Protein AF-A0A7L3HSN3-F1 (afdb_monomer_lite)

Secondary structure (DSSP, 8-state):
-PPPPTTHHHHHHHHHHHHHHHHHHHHHHHHHHHHTT--TT--S---TTTHHHHHHHHHHHHHHHHHHHHHHHHHHHHHHH--

Organism: NCBI:txid245048

pLDDT: mean 95.35, std 7.36, range [45.69, 98.62]

Sequence (83 aa):
MAVLSKEYGYVMLTGAASFVLVMHLAIKVGKARKKYHVEYPTMYSTDPEHGQIFNCIQRAHQNTLEVYPAFLFFLGTGGIYHP

Radius of gyration: 17.51 Å; chains: 1; bounding box: 35×21×54 Å

InterPro domains:
  IPR001129 Membrane-associated, eicosanoid/glutathione metabolism (MAPEG) protein [PF01124] (12-81)
  IPR023352 Membrane associated eicosanoid/glutathione metabolism-like domain superfamily [G3DSA:1.20.120.550] (2-83)
  IPR023352 Membrane associated eicosanoid/glutathione metabolism-like domain superfamily [SSF161084] (2-82)
  IPR050997 Membrane-associated proteins in eicosanoid and glutathione metabolism [PTHR10250] (3-83)

Structure (mmCIF, N/CA/C/O backbone):
data_AF-A0A7L3HSN3-F1
#
_entry.id   AF-A0A7L3HSN3-F1
#
loop_
_atom_site.group_PDB
_atom_site.id
_atom_site.type_symbol
_atom_site.label_atom_id
_atom_site.label_alt_id
_atom_site.label_comp_id
_atom_site.label_asym_id
_atom_site.label_entity_id
_atom_site.label_seq_id
_atom_site.pdbx_PDB_ins_code
_atom_site.Cartn_x
_atom_site.Cartn_y
_atom_site.Cartn_z
_atom_site.occupancy
_atom_site.B_iso_or_equiv
_atom_site.auth_seq_id
_atom_site.auth_comp_id
_atom_site.auth_asym_id
_atom_site.auth_atom_id
_atom_site.pdbx_PDB_model_num
ATOM 1 N N . MET A 1 1 ? 7.019 -10.514 -30.326 1.00 45.69 1 MET A N 1
ATOM 2 C CA . MET A 1 1 ? 7.015 -10.793 -28.875 1.00 45.69 1 MET A CA 1
ATOM 3 C C . MET A 1 1 ? 8.076 -9.918 -28.243 1.00 45.69 1 MET A C 1
ATOM 5 O O . MET A 1 1 ? 9.226 -10.030 -28.645 1.00 45.69 1 MET A O 1
ATOM 9 N N . ALA A 1 2 ? 7.701 -9.009 -27.344 1.00 61.25 2 ALA A N 1
ATOM 10 C CA . ALA A 1 2 ? 8.692 -8.307 -26.537 1.00 61.25 2 ALA A CA 1
ATOM 11 C C . ALA A 1 2 ? 9.237 -9.308 -25.510 1.00 61.25 2 ALA A C 1
ATOM 13 O O . ALA A 1 2 ? 8.462 -9.895 -24.757 1.00 61.25 2 ALA A O 1
ATOM 14 N N . VAL A 1 3 ? 10.542 -9.565 -25.546 1.00 83.12 3 VAL A N 1
ATOM 15 C CA . VAL A 1 3 ? 11.215 -10.428 -24.572 1.00 83.12 3 VAL A CA 1
ATOM 16 C C . VAL A 1 3 ? 11.775 -9.514 -23.490 1.00 83.12 3 VAL A C 1
ATOM 18 O O . VAL A 1 3 ? 12.582 -8.638 -23.789 1.00 83.12 3 VAL A O 1
ATOM 21 N N . LEU A 1 4 ? 11.306 -9.680 -22.253 1.00 86.94 4 LEU A N 1
ATOM 22 C CA . LEU A 1 4 ? 11.838 -8.958 -21.097 1.00 86.94 4 LEU A CA 1
ATOM 23 C C . LEU A 1 4 ? 13.197 -9.543 -20.691 1.00 86.94 4 LEU A C 1
ATOM 25 O O . LEU A 1 4 ? 13.471 -10.723 -20.928 1.00 86.94 4 LEU A O 1
ATOM 29 N N . SER A 1 5 ? 14.039 -8.720 -20.063 1.00 89.94 5 SER A N 1
ATOM 30 C CA . SER A 1 5 ? 15.288 -9.194 -19.459 1.00 89.94 5 SER A CA 1
ATOM 31 C C . SER A 1 5 ? 15.006 -10.313 -18.451 1.00 89.94 5 SER A C 1
ATOM 33 O O . SER A 1 5 ? 13.989 -10.284 -17.757 1.00 89.94 5 SER A O 1
ATOM 35 N N . LYS A 1 6 ? 15.931 -11.272 -18.313 1.00 90.81 6 LYS A N 1
ATOM 36 C CA . LYS A 1 6 ? 15.862 -12.292 -17.250 1.00 90.81 6 LYS A CA 1
ATOM 37 C C . LYS A 1 6 ? 15.803 -11.648 -15.860 1.00 90.81 6 LYS A C 1
ATOM 39 O O . LYS A 1 6 ? 15.077 -12.126 -14.992 1.00 90.81 6 LYS A O 1
ATOM 44 N N . GLU A 1 7 ? 16.481 -10.513 -15.705 1.00 93.62 7 GLU A N 1
ATOM 45 C CA . GLU A 1 7 ? 16.540 -9.739 -14.463 1.00 93.62 7 GLU A CA 1
ATOM 46 C C . GLU A 1 7 ? 15.188 -9.104 -14.097 1.00 93.62 7 GLU A C 1
ATOM 48 O O . GLU A 1 7 ? 14.937 -8.825 -12.930 1.00 93.62 7 GLU A O 1
ATOM 53 N N . TYR A 1 8 ? 14.251 -8.967 -15.047 1.00 95.44 8 TYR A N 1
ATOM 54 C CA . TYR A 1 8 ? 12.904 -8.448 -14.771 1.00 95.44 8 TYR A CA 1
ATOM 55 C C . TYR A 1 8 ? 12.131 -9.319 -13.759 1.00 95.44 8 TYR A C 1
ATOM 57 O O . TYR A 1 8 ? 11.173 -8.869 -13.128 1.00 95.44 8 TYR A O 1
ATOM 65 N N . GLY A 1 9 ? 12.569 -10.565 -13.540 1.00 94.44 9 GLY A N 1
ATOM 66 C CA . GLY A 1 9 ? 12.099 -11.384 -12.425 1.00 94.44 9 GLY A CA 1
ATOM 67 C C . GLY A 1 9 ? 12.254 -10.692 -11.063 1.00 94.44 9 GLY A C 1
ATOM 68 O O . GLY A 1 9 ? 11.357 -10.805 -10.230 1.00 94.44 9 GLY A O 1
ATOM 69 N N . TYR A 1 10 ? 13.320 -9.914 -10.843 1.00 96.19 10 TYR A N 1
ATOM 70 C CA . TYR A 1 10 ? 13.536 -9.166 -9.598 1.00 96.19 10 TYR A CA 1
ATOM 71 C C . TYR A 1 10 ? 12.549 -8.012 -9.419 1.00 96.19 10 TYR A C 1
ATOM 73 O O . TYR A 1 10 ? 12.069 -7.782 -8.306 1.00 96.19 10 TYR A O 1
ATOM 81 N N . VAL A 1 11 ? 12.166 -7.346 -10.510 1.00 97.25 11 VAL A N 1
ATOM 82 C CA . VAL A 1 11 ? 11.106 -6.325 -10.519 1.00 97.25 11 VAL A CA 1
ATOM 83 C C . VAL A 1 11 ? 9.789 -6.942 -10.038 1.00 97.25 11 VAL A C 1
ATOM 85 O O . VAL A 1 11 ? 9.136 -6.422 -9.130 1.00 97.25 11 VAL A O 1
ATOM 88 N N . MET A 1 12 ? 9.432 -8.113 -10.575 1.00 96.31 12 MET A N 1
ATOM 89 C CA . MET A 1 12 ? 8.219 -8.837 -10.183 1.00 96.31 12 MET A CA 1
ATOM 90 C C . MET A 1 12 ? 8.276 -9.352 -8.741 1.00 96.31 12 MET A C 1
ATOM 92 O O . MET A 1 12 ? 7.286 -9.240 -8.016 1.00 96.31 12 MET A O 1
ATOM 96 N N . LEU A 1 13 ? 9.424 -9.874 -8.295 1.00 97.56 13 LEU A N 1
ATOM 97 C CA . LEU A 1 13 ? 9.621 -10.301 -6.906 1.00 97.56 13 LEU A CA 1
ATOM 98 C C . LEU A 1 13 ? 9.512 -9.125 -5.930 1.00 97.56 13 LEU A C 1
ATOM 100 O O . LEU A 1 13 ? 8.905 -9.273 -4.871 1.00 97.56 13 LEU A O 1
ATOM 104 N N . THR A 1 14 ? 10.017 -7.947 -6.300 1.00 97.94 14 THR A N 1
ATOM 105 C CA . THR A 1 14 ? 9.853 -6.710 -5.520 1.00 97.94 14 THR A CA 1
ATOM 106 C C . THR A 1 14 ? 8.378 -6.317 -5.428 1.00 97.94 14 THR A C 1
ATOM 108 O O . THR A 1 14 ? 7.881 -6.006 -4.343 1.00 97.94 14 THR A O 1
ATOM 111 N N . GLY A 1 15 ? 7.639 -6.419 -6.539 1.00 97.88 15 GLY A N 1
ATOM 112 C CA . GLY A 1 15 ? 6.188 -6.238 -6.563 1.00 97.88 15 GLY A CA 1
ATOM 113 C C . GLY A 1 15 ? 5.474 -7.203 -5.611 1.00 97.88 15 GLY A C 1
ATOM 114 O O . GLY A 1 15 ? 4.697 -6.770 -4.760 1.00 97.88 15 GLY A O 1
ATOM 115 N N . ALA A 1 16 ? 5.797 -8.496 -5.669 1.00 98.19 16 ALA A N 1
ATOM 116 C CA . ALA A 1 16 ? 5.227 -9.510 -4.782 1.00 98.19 16 ALA A CA 1
ATOM 117 C C . ALA A 1 16 ? 5.568 -9.264 -3.299 1.00 98.19 16 ALA A C 1
ATOM 119 O O . ALA A 1 16 ? 4.687 -9.331 -2.441 1.00 98.19 16 ALA A O 1
ATOM 120 N N . ALA A 1 17 ? 6.817 -8.914 -2.983 1.00 98.38 17 ALA A N 1
ATOM 121 C CA . ALA A 1 17 ? 7.238 -8.578 -1.624 1.00 98.38 17 ALA A CA 1
ATOM 122 C C . ALA A 1 17 ? 6.492 -7.346 -1.082 1.00 98.38 17 ALA A C 1
ATOM 124 O O . ALA A 1 17 ? 6.043 -7.338 0.066 1.00 98.38 17 ALA A O 1
ATOM 125 N N . SER A 1 18 ? 6.283 -6.327 -1.921 1.00 97.94 18 SER A N 1
ATOM 126 C CA . SER A 1 18 ? 5.504 -5.142 -1.547 1.00 97.94 18 SER A CA 1
ATOM 127 C C . SER A 1 18 ? 4.031 -5.471 -1.266 1.00 97.94 18 SER A C 1
ATOM 129 O O . SER A 1 18 ? 3.437 -4.906 -0.351 1.00 97.94 18 SER A O 1
ATOM 131 N N . PHE A 1 19 ? 3.446 -6.440 -1.979 1.00 97.75 19 PHE A N 1
ATOM 132 C CA . PHE A 1 19 ? 2.088 -6.910 -1.705 1.00 97.75 19 PHE A CA 1
ATOM 133 C C . PHE A 1 19 ? 1.998 -7.588 -0.332 1.00 97.75 19 PHE A C 1
ATOM 135 O O . PHE A 1 19 ? 1.071 -7.324 0.435 1.00 97.75 19 PHE A O 1
ATOM 142 N N . VAL A 1 20 ? 2.999 -8.400 0.031 1.00 98.44 20 VAL A N 1
ATOM 143 C CA . VAL A 1 20 ? 3.092 -9.007 1.370 1.00 98.44 20 VAL A CA 1
ATOM 144 C C . VAL A 1 20 ? 3.152 -7.934 2.465 1.00 98.44 20 VAL A C 1
ATOM 146 O O . VAL A 1 20 ? 2.500 -8.087 3.501 1.00 98.44 20 VAL A O 1
ATOM 149 N N . LEU A 1 21 ? 3.859 -6.820 2.237 1.00 98.00 21 LEU A N 1
ATOM 150 C CA . LEU A 1 21 ? 3.876 -5.675 3.156 1.00 98.00 21 LEU A CA 1
ATOM 151 C C . LEU A 1 21 ? 2.479 -5.052 3.326 1.00 98.00 21 LEU A C 1
ATOM 153 O O . LEU A 1 21 ? 2.041 -4.842 4.458 1.00 98.00 21 LEU A O 1
ATOM 157 N N . VAL A 1 22 ? 1.755 -4.790 2.234 1.00 98.38 22 VAL A N 1
ATOM 158 C CA . VAL A 1 22 ? 0.385 -4.246 2.305 1.00 98.38 22 VAL A CA 1
ATOM 159 C C . VAL A 1 22 ? -0.537 -5.204 3.068 1.00 98.38 22 VAL A C 1
ATOM 161 O O . VAL A 1 22 ? -1.263 -4.781 3.968 1.00 98.38 22 VAL A O 1
ATOM 164 N N . MET A 1 23 ? -0.446 -6.511 2.804 1.00 98.50 23 MET A N 1
ATOM 165 C CA . MET A 1 23 ? -1.207 -7.531 3.534 1.00 98.50 23 MET A CA 1
ATOM 166 C C . MET A 1 23 ? -0.859 -7.571 5.027 1.00 98.50 23 MET A C 1
ATOM 168 O O . MET A 1 23 ? -1.749 -7.718 5.867 1.00 98.50 23 MET A O 1
ATOM 172 N N . HIS A 1 24 ? 0.413 -7.395 5.388 1.00 98.50 24 HIS A N 1
ATOM 173 C CA . HIS A 1 24 ? 0.828 -7.283 6.786 1.00 98.50 24 HIS A CA 1
ATOM 174 C C . HIS A 1 24 ? 0.136 -6.105 7.489 1.00 98.50 24 HIS A C 1
ATOM 176 O O . HIS A 1 24 ? -0.391 -6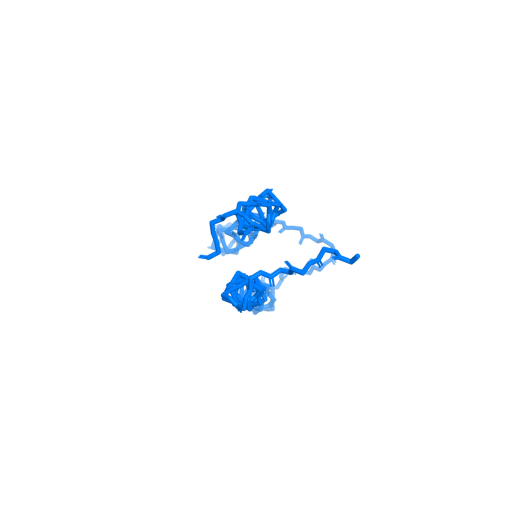.264 8.595 1.00 98.50 24 HIS A O 1
ATOM 182 N N . LEU A 1 25 ? 0.094 -4.938 6.842 1.00 98.50 25 LEU A N 1
ATOM 183 C CA . LEU A 1 25 ? -0.586 -3.751 7.359 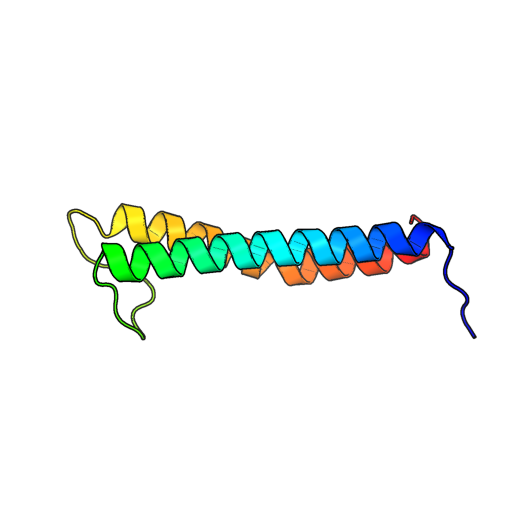1.00 98.50 25 LEU A CA 1
ATOM 184 C C . LEU A 1 25 ? -2.104 -3.971 7.477 1.00 98.50 25 LEU A C 1
ATOM 186 O O . LEU A 1 25 ? -2.691 -3.632 8.506 1.00 98.50 25 LEU A O 1
ATOM 190 N N . ALA A 1 26 ? -2.730 -4.629 6.498 1.00 98.44 26 ALA A N 1
ATOM 191 C CA . ALA A 1 26 ? -4.142 -5.007 6.561 1.00 98.44 26 ALA A CA 1
ATOM 192 C C . ALA A 1 26 ? -4.442 -5.933 7.757 1.00 98.44 26 ALA A C 1
ATOM 194 O O . ALA A 1 26 ? -5.414 -5.723 8.486 1.00 98.44 26 ALA A O 1
ATOM 195 N N . ILE A 1 27 ? -3.579 -6.920 8.029 1.00 98.62 27 ILE A N 1
ATOM 196 C CA . ILE A 1 27 ? -3.706 -7.806 9.199 1.00 98.62 27 ILE A CA 1
ATOM 197 C C . ILE A 1 27 ? -3.569 -7.010 10.504 1.00 98.62 27 ILE A C 1
ATOM 199 O O . ILE A 1 27 ? -4.312 -7.266 11.454 1.00 98.62 27 ILE A O 1
ATOM 203 N N . LYS A 1 28 ? -2.646 -6.042 10.577 1.00 98.50 28 LYS A N 1
ATOM 204 C CA . LYS A 1 28 ? -2.496 -5.159 11.749 1.00 98.50 28 LYS A CA 1
ATOM 205 C C . LYS A 1 28 ? -3.765 -4.345 11.996 1.00 98.50 28 LYS A 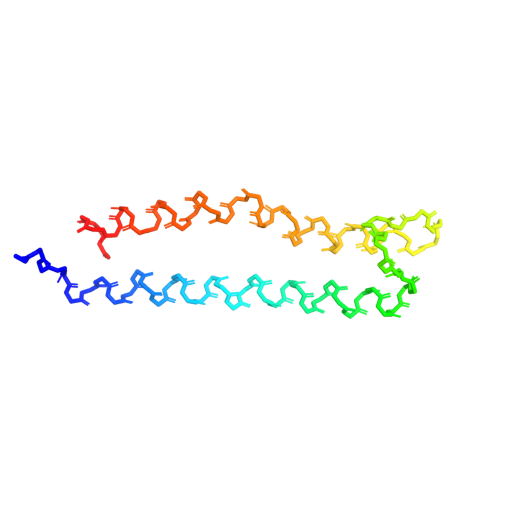C 1
ATOM 207 O O . LYS A 1 28 ? -4.234 -4.321 13.133 1.00 98.50 28 LYS A O 1
ATOM 212 N N . VAL A 1 29 ? -4.356 -3.771 10.947 1.00 98.50 29 VAL A N 1
ATOM 213 C CA . VAL A 1 29 ? -5.661 -3.096 11.017 1.00 98.50 29 VAL A CA 1
ATOM 214 C C . VAL A 1 29 ? -6.745 -4.053 11.508 1.00 98.50 29 VAL A C 1
ATOM 216 O O . VAL A 1 29 ? -7.457 -3.726 12.451 1.00 98.50 29 VAL A O 1
ATOM 219 N N . GLY A 1 30 ? -6.849 -5.258 10.941 1.00 98.19 30 GLY A N 1
ATOM 220 C CA . GLY A 1 30 ? -7.854 -6.246 11.347 1.00 98.19 30 GLY A CA 1
ATOM 221 C C . GLY A 1 30 ? -7.725 -6.673 12.814 1.00 98.19 30 GLY A C 1
ATOM 222 O O . GLY A 1 30 ? -8.725 -6.777 13.525 1.00 98.19 30 GLY A O 1
ATOM 223 N N . LYS A 1 31 ? -6.494 -6.865 13.304 1.00 98.38 31 LYS A N 1
ATOM 224 C CA . LYS A 1 31 ? -6.226 -7.131 14.727 1.00 98.38 31 LYS A CA 1
ATOM 225 C C . LYS A 1 31 ? -6.604 -5.937 15.607 1.00 98.38 31 LYS A C 1
ATOM 227 O O . LYS A 1 31 ? -7.206 -6.136 16.657 1.00 98.38 31 LYS A O 1
ATOM 232 N N . ALA A 1 32 ? -6.287 -4.715 15.177 1.00 97.88 32 ALA A N 1
ATOM 233 C CA . ALA A 1 32 ? -6.629 -3.497 15.905 1.00 97.88 32 ALA A CA 1
ATOM 234 C C . ALA A 1 32 ? -8.148 -3.273 15.968 1.00 97.88 32 ALA A C 1
ATOM 236 O O . ALA A 1 32 ? -8.660 -2.964 17.038 1.00 97.88 32 ALA A O 1
ATOM 237 N N . ARG A 1 33 ? -8.883 -3.525 14.875 1.00 98.06 33 ARG A N 1
ATOM 238 C CA . ARG A 1 33 ? -10.356 -3.468 14.851 1.00 98.06 33 ARG A CA 1
ATOM 239 C C . ARG A 1 33 ? -10.972 -4.359 15.920 1.00 98.06 33 ARG A C 1
ATOM 241 O O . ARG A 1 33 ? -11.802 -3.893 16.688 1.00 98.06 33 ARG A O 1
ATOM 248 N N . LYS A 1 34 ? -10.515 -5.613 16.010 1.00 97.50 34 LYS A N 1
ATOM 249 C CA . LYS A 1 34 ? -10.978 -6.559 17.037 1.00 97.50 34 LYS A CA 1
ATOM 250 C C . LYS A 1 34 ? -10.605 -6.110 18.451 1.00 97.50 34 LYS A C 1
ATOM 252 O O . LYS A 1 34 ? -11.419 -6.243 19.352 1.00 97.50 34 LYS A O 1
ATOM 257 N N . LYS A 1 35 ? -9.390 -5.586 18.641 1.00 97.25 35 LYS A N 1
ATOM 258 C CA . LYS A 1 35 ? -8.883 -5.147 19.950 1.00 97.25 35 LYS A CA 1
ATOM 259 C C . LYS A 1 35 ? -9.622 -3.922 20.498 1.00 97.25 35 LYS A C 1
ATOM 261 O O . LYS A 1 35 ? -9.819 -3.835 21.700 1.00 97.25 35 LYS A O 1
ATOM 266 N N . TYR A 1 36 ? -9.979 -2.983 19.626 1.00 96.50 36 TYR A N 1
ATOM 267 C CA . TYR A 1 36 ? -10.590 -1.702 19.992 1.00 96.50 36 TYR A CA 1
ATOM 268 C C . TYR A 1 36 ? -12.081 -1.630 19.640 1.00 96.50 36 TYR A C 1
ATOM 270 O O . TYR A 1 36 ? -12.637 -0.541 19.580 1.00 96.50 36 TYR A O 1
ATOM 278 N N . HIS A 1 37 ? -12.711 -2.778 19.365 1.00 96.06 37 HIS A N 1
ATOM 279 C CA . HIS A 1 37 ? -14.141 -2.898 19.063 1.00 96.06 37 HIS A CA 1
ATOM 280 C C . HIS A 1 37 ? -14.642 -1.945 17.959 1.00 96.06 37 HIS A C 1
ATOM 282 O O . HIS A 1 37 ? -15.752 -1.424 18.017 1.00 96.06 37 HIS A O 1
ATOM 288 N N . VAL A 1 38 ? -13.826 -1.726 16.920 1.00 97.00 38 VAL A N 1
ATOM 289 C CA . VAL A 1 38 ? -14.196 -0.870 15.782 1.00 97.00 38 VAL A 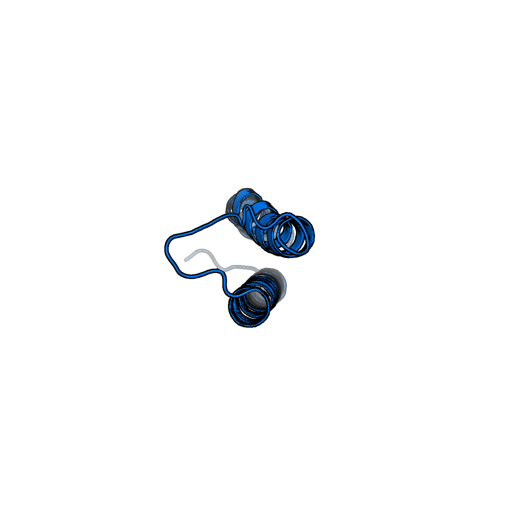CA 1
ATOM 290 C C . VAL A 1 38 ? -14.867 -1.709 14.701 1.00 97.00 38 VAL A C 1
ATOM 292 O O . VAL A 1 38 ? -14.204 -2.311 13.846 1.00 97.00 38 VAL A O 1
ATOM 295 N N . GLU A 1 39 ? -16.195 -1.742 14.746 1.00 96.38 39 GLU A N 1
ATOM 296 C CA . GLU A 1 39 ? -17.019 -2.478 13.789 1.00 96.38 39 GLU A CA 1
ATOM 297 C C . GLU A 1 39 ? -17.007 -1.845 12.392 1.00 96.38 39 GLU A C 1
ATOM 299 O O . GLU A 1 39 ? -16.776 -0.649 12.211 1.00 96.38 39 GLU A O 1
ATOM 304 N N . TYR A 1 40 ? -17.244 -2.662 11.369 1.00 95.50 40 TYR A N 1
ATOM 305 C CA . TYR A 1 40 ? -17.521 -2.146 10.031 1.00 95.50 40 TYR A CA 1
ATOM 306 C C . TYR A 1 40 ? -18.941 -1.555 9.990 1.00 95.50 40 TYR A C 1
ATOM 308 O O . TYR A 1 40 ? -19.827 -2.107 10.637 1.00 95.50 40 TYR A O 1
ATOM 316 N N . PRO A 1 41 ? -19.191 -0.470 9.230 1.00 96.62 41 PRO A N 1
ATOM 317 C CA . PRO A 1 41 ? -18.309 0.172 8.247 1.00 96.62 41 PRO A CA 1
ATOM 318 C C . PRO A 1 41 ? -17.405 1.283 8.814 1.00 96.62 41 PRO A C 1
ATOM 320 O O . PRO A 1 41 ? -16.747 1.980 8.042 1.00 96.62 41 PRO A O 1
ATOM 323 N N . THR A 1 42 ? -17.342 1.464 10.136 1.00 97.00 42 THR A N 1
ATOM 324 C CA . THR A 1 42 ? -16.604 2.566 10.768 1.00 97.00 42 THR A CA 1
ATOM 325 C C . THR A 1 42 ? -15.124 2.541 10.382 1.00 97.00 42 THR A C 1
ATOM 327 O O . THR A 1 42 ? -14.399 1.566 10.607 1.00 97.00 42 THR A O 1
ATOM 330 N N . MET A 1 43 ? -14.658 3.622 9.755 1.00 95.56 43 MET A N 1
ATOM 331 C CA . MET A 1 43 ? -13.280 3.728 9.271 1.00 95.56 43 MET A CA 1
ATOM 332 C C . MET A 1 43 ? -12.325 4.215 10.357 1.00 95.56 43 MET A C 1
ATOM 334 O O . MET A 1 43 ? -11.251 3.640 10.504 1.00 95.56 43 MET A O 1
ATOM 338 N N . TYR A 1 44 ? -12.741 5.231 11.112 1.00 96.81 44 TYR A N 1
ATOM 339 C CA . TYR A 1 44 ? -11.980 5.855 12.188 1.00 96.81 44 TYR A CA 1
ATOM 340 C C . TYR A 1 44 ? -12.783 5.794 13.483 1.00 96.81 44 TYR A C 1
ATOM 342 O O . TYR A 1 44 ? -13.994 6.000 13.473 1.00 96.81 44 TYR A O 1
ATOM 350 N N . SER A 1 45 ? -12.105 5.496 14.585 1.00 96.31 45 SER A N 1
ATOM 351 C CA . SER A 1 45 ? -12.707 5.458 15.911 1.00 96.31 45 SER A CA 1
ATOM 352 C C . SER A 1 45 ? -12.738 6.856 16.526 1.00 96.31 45 SER A C 1
ATOM 354 O O . SER A 1 45 ? -11.768 7.611 16.419 1.00 96.31 45 SER A O 1
ATOM 356 N N . THR A 1 46 ? -13.848 7.181 17.185 1.00 96.19 46 THR A N 1
ATOM 357 C CA . THR A 1 46 ? -14.039 8.397 17.991 1.00 96.19 46 THR A CA 1
ATOM 358 C C . THR A 1 46 ? -13.865 8.131 19.488 1.00 96.19 46 THR A C 1
ATOM 360 O O . THR A 1 46 ? -14.179 8.995 20.301 1.00 96.19 46 THR A O 1
ATOM 363 N N . ASP A 1 47 ? -13.409 6.932 19.858 1.00 95.12 47 ASP A N 1
ATOM 364 C CA . ASP A 1 47 ? -13.130 6.566 21.244 1.00 95.12 47 ASP A CA 1
ATOM 365 C C . ASP A 1 4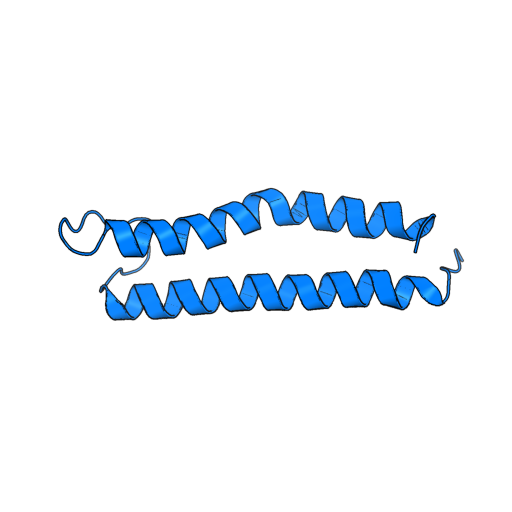7 ? -12.027 7.482 21.823 1.00 95.12 47 ASP A C 1
ATOM 367 O O . ASP A 1 47 ? -10.955 7.599 21.213 1.00 95.12 47 ASP A O 1
ATOM 371 N N . PRO A 1 48 ? -12.268 8.145 22.969 1.00 94.12 48 PRO A N 1
ATOM 372 C CA . PRO A 1 48 ? -11.333 9.113 23.536 1.00 94.12 48 PRO A CA 1
ATOM 373 C C . PRO A 1 48 ? -10.073 8.479 24.143 1.00 94.12 48 PRO A C 1
ATOM 375 O O . PRO A 1 48 ? -9.055 9.157 24.248 1.00 94.12 48 PRO A O 1
ATOM 378 N N . GLU A 1 49 ? -10.108 7.203 24.530 1.00 93.50 49 GLU A N 1
ATOM 379 C CA . GLU A 1 49 ? -8.977 6.515 25.160 1.00 93.50 49 GLU A CA 1
ATOM 380 C C . GLU A 1 49 ? -8.112 5.782 24.129 1.00 93.50 49 GLU A C 1
ATOM 382 O O . GLU A 1 49 ? -6.884 5.874 24.139 1.00 93.50 49 GLU A O 1
ATOM 387 N N . HIS A 1 50 ? -8.747 5.054 23.210 1.00 92.69 50 HIS A N 1
ATOM 388 C CA . HIS A 1 50 ? -8.066 4.123 22.309 1.00 92.69 50 HIS A CA 1
ATOM 389 C C . HIS A 1 50 ? -8.217 4.475 20.826 1.00 92.69 50 HIS A C 1
ATOM 391 O O . HIS A 1 50 ? -7.518 3.904 19.977 1.00 92.69 50 HIS A O 1
ATOM 397 N N . GLY A 1 51 ? -9.098 5.422 20.493 1.00 94.69 51 GLY A N 1
ATOM 398 C CA . GLY A 1 51 ? -9.414 5.768 19.111 1.00 94.69 51 GLY A CA 1
ATOM 399 C C . GLY A 1 51 ? -8.212 6.317 18.353 1.00 94.69 51 GLY A C 1
ATOM 400 O O . GLY A 1 51 ? -7.979 5.921 17.212 1.00 94.69 51 GLY A O 1
ATOM 401 N N . GLN A 1 52 ? -7.374 7.134 19.001 1.00 97.62 52 GLN A N 1
ATOM 402 C CA . GLN A 1 52 ? -6.162 7.676 18.380 1.00 97.62 52 GLN A CA 1
ATOM 403 C C . GLN A 1 52 ? -5.193 6.569 17.935 1.00 97.62 52 GLN A C 1
ATOM 405 O O . GLN A 1 52 ? -4.701 6.606 16.808 1.00 97.62 52 GLN A O 1
ATOM 410 N N . ILE A 1 53 ? -4.958 5.553 18.774 1.00 97.56 53 ILE A N 1
ATOM 411 C CA . ILE A 1 53 ? -4.046 4.443 18.448 1.00 97.56 53 ILE A CA 1
ATOM 412 C C . ILE A 1 53 ? -4.587 3.639 17.263 1.00 97.56 53 ILE A C 1
ATOM 414 O O . ILE A 1 53 ? -3.843 3.337 16.325 1.00 97.56 53 ILE A O 1
ATOM 418 N N . PHE A 1 54 ? -5.883 3.317 17.275 1.00 98.12 54 PHE A N 1
ATOM 419 C CA . PHE A 1 54 ? -6.526 2.649 16.148 1.00 98.12 54 PHE A CA 1
ATOM 420 C C . PHE A 1 54 ? -6.406 3.478 14.858 1.00 98.12 54 PHE A C 1
ATOM 422 O O . PHE A 1 54 ? -5.993 2.949 13.824 1.00 98.12 54 PHE A O 1
ATOM 429 N N . ASN A 1 55 ? -6.698 4.779 14.930 1.00 98.31 55 ASN A N 1
ATOM 430 C CA . ASN A 1 55 ? -6.656 5.691 13.790 1.00 98.31 55 ASN A CA 1
ATOM 431 C C . ASN A 1 55 ? -5.245 5.807 13.203 1.00 98.31 55 ASN A C 1
ATOM 433 O O . ASN A 1 55 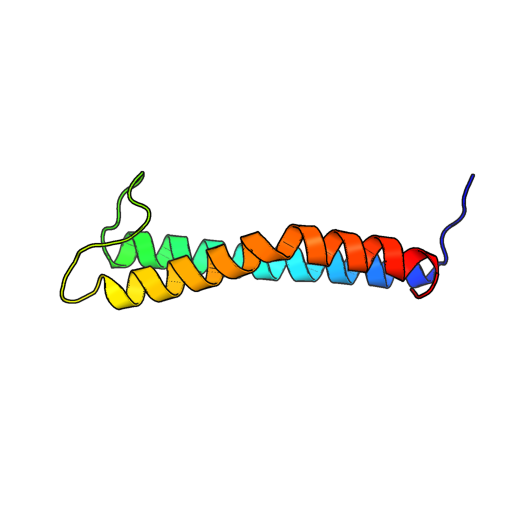? -5.103 5.804 11.983 1.00 98.31 55 ASN A O 1
ATOM 437 N N . CYS A 1 56 ? -4.197 5.825 14.033 1.00 98.19 56 CYS A N 1
ATOM 438 C CA . CYS A 1 56 ? -2.807 5.783 13.571 1.00 98.19 56 CYS A CA 1
ATOM 439 C C . CYS A 1 56 ? -2.500 4.501 12.777 1.00 98.19 56 CYS A C 1
ATOM 441 O O . CYS A 1 56 ? -1.915 4.573 11.696 1.00 98.19 56 CYS A O 1
ATOM 443 N N . ILE A 1 57 ? -2.928 3.331 13.270 1.00 98.31 57 ILE A N 1
ATOM 444 C CA . ILE A 1 57 ? -2.729 2.041 12.583 1.00 98.31 57 ILE A CA 1
ATOM 445 C C . ILE A 1 57 ? -3.498 2.009 11.254 1.00 98.31 57 ILE A C 1
ATOM 447 O O . ILE A 1 57 ? -2.944 1.623 10.223 1.00 98.31 57 ILE A O 1
ATOM 451 N N . GLN A 1 58 ? -4.761 2.444 11.265 1.00 98.31 58 GLN A N 1
ATOM 452 C CA . GLN A 1 58 ? -5.607 2.547 10.075 1.00 98.31 58 GLN A CA 1
ATOM 453 C C . GLN A 1 58 ? -4.995 3.495 9.037 1.00 98.31 58 GLN A C 1
ATOM 455 O O . GLN A 1 58 ? -4.931 3.158 7.851 1.00 98.31 58 GLN A O 1
ATOM 460 N N . ARG A 1 59 ? -4.512 4.662 9.477 1.00 98.31 59 ARG A N 1
ATOM 461 C CA . ARG A 1 59 ? -3.952 5.686 8.596 1.00 98.31 59 ARG A CA 1
ATOM 462 C C . ARG A 1 59 ? -2.638 5.245 7.965 1.00 98.31 59 ARG A C 1
ATOM 464 O O . ARG A 1 59 ? -2.444 5.518 6.787 1.00 98.31 59 ARG A O 1
ATOM 471 N N . ALA A 1 60 ? -1.785 4.525 8.694 1.00 98.38 60 ALA A N 1
ATOM 472 C CA . ALA A 1 60 ? -0.561 3.958 8.131 1.00 98.38 60 ALA A CA 1
ATOM 473 C C . ALA A 1 60 ? -0.866 3.034 6.939 1.00 98.38 60 ALA A C 1
ATOM 475 O O . ALA A 1 60 ? -0.314 3.219 5.859 1.00 98.38 60 ALA A O 1
ATOM 476 N N . HIS A 1 61 ? -1.811 2.101 7.098 1.00 98.50 61 HIS A N 1
ATOM 477 C CA . HIS A 1 61 ? -2.226 1.209 6.011 1.00 98.50 61 HIS A CA 1
ATOM 478 C C . HIS A 1 61 ? -2.845 1.967 4.827 1.00 98.50 61 HIS A C 1
ATOM 480 O O . HIS A 1 61 ? -2.485 1.713 3.679 1.00 98.50 61 HIS A O 1
ATOM 486 N N . GLN A 1 62 ? -3.747 2.920 5.086 1.00 98.25 62 GLN A N 1
ATOM 487 C CA . GLN A 1 62 ? -4.371 3.702 4.016 1.00 98.25 62 GLN A CA 1
ATOM 488 C C . GLN A 1 62 ? -3.372 4.590 3.269 1.00 98.25 62 GLN A C 1
ATOM 490 O O . GLN A 1 62 ? -3.453 4.682 2.051 1.00 98.25 62 GLN A O 1
ATOM 495 N N . ASN A 1 63 ? -2.404 5.195 3.962 1.00 98.19 63 ASN A N 1
ATOM 496 C CA . ASN A 1 63 ? -1.392 6.022 3.314 1.00 98.19 63 ASN A CA 1
ATOM 497 C C . ASN A 1 63 ? -0.527 5.184 2.374 1.00 98.19 63 ASN A C 1
ATOM 499 O O . ASN A 1 63 ? -0.240 5.609 1.258 1.00 98.19 63 ASN A O 1
ATOM 503 N N . THR A 1 64 ? -0.172 3.964 2.792 1.00 98.19 64 THR A N 1
ATOM 504 C CA . THR A 1 64 ? 0.493 3.009 1.906 1.00 98.19 64 THR A CA 1
ATOM 505 C C . THR A 1 64 ? -0.371 2.709 0.682 1.00 98.19 64 THR A C 1
ATOM 507 O O . THR A 1 64 ? 0.135 2.800 -0.430 1.00 98.19 64 THR A O 1
ATOM 510 N N . LEU A 1 65 ? -1.668 2.422 0.854 1.00 98.38 65 LEU A N 1
ATOM 511 C CA . LEU A 1 65 ? -2.583 2.131 -0.259 1.00 98.38 65 LEU A CA 1
ATOM 512 C C . LEU A 1 65 ? -2.764 3.298 -1.238 1.00 98.38 65 LEU A C 1
ATOM 514 O O . LEU A 1 65 ? -2.922 3.054 -2.428 1.00 98.38 65 LEU A O 1
ATOM 518 N N . GLU A 1 66 ? -2.732 4.544 -0.768 1.00 98.56 66 GLU A N 1
ATOM 519 C CA . GLU A 1 66 ? -2.840 5.732 -1.627 1.00 98.56 66 GLU A CA 1
ATOM 520 C C . GLU A 1 66 ? -1.648 5.867 -2.584 1.00 98.56 66 GLU A C 1
ATOM 522 O O . GLU A 1 66 ? -1.816 6.277 -3.730 1.00 98.56 66 GLU A O 1
ATOM 527 N N . VAL A 1 67 ? -0.446 5.490 -2.134 1.00 98.12 67 VAL A N 1
ATOM 528 C CA . VAL A 1 67 ? 0.792 5.591 -2.929 1.00 98.12 67 VAL A CA 1
ATOM 529 C C . VAL A 1 67 ? 1.094 4.293 -3.690 1.00 98.12 67 VAL A C 1
ATOM 531 O O . VAL A 1 67 ? 1.810 4.306 -4.693 1.00 98.12 67 VAL A O 1
ATOM 534 N N . TYR A 1 68 ? 0.524 3.167 -3.257 1.00 98.38 68 TYR A N 1
ATOM 535 C CA . TYR A 1 68 ? 0.824 1.841 -3.794 1.00 98.38 68 TYR A CA 1
ATOM 536 C C . TYR A 1 68 ? 0.632 1.706 -5.319 1.00 98.38 68 TYR A C 1
ATOM 538 O O . TYR A 1 68 ? 1.523 1.152 -5.966 1.00 98.38 68 TYR A O 1
ATOM 546 N N . PRO A 1 69 ? -0.436 2.249 -5.945 1.00 98.25 69 PRO A N 1
ATOM 547 C CA . PRO A 1 69 ? -0.600 2.178 -7.397 1.00 98.25 69 PRO A CA 1
ATOM 548 C C . PRO A 1 69 ? 0.515 2.898 -8.160 1.00 98.25 69 PRO A C 1
ATOM 550 O O . PRO A 1 69 ? 1.043 2.361 -9.132 1.00 98.25 69 PRO A O 1
ATOM 553 N N . ALA A 1 70 ? 0.907 4.089 -7.699 1.00 98.25 70 ALA A N 1
ATOM 554 C CA . ALA A 1 70 ? 1.991 4.847 -8.314 1.00 98.25 70 ALA A CA 1
ATOM 555 C C . ALA A 1 70 ? 3.327 4.109 -8.160 1.00 98.25 70 ALA A C 1
ATOM 557 O O . ALA A 1 70 ? 4.077 3.983 -9.126 1.00 98.25 70 ALA A O 1
ATOM 558 N N . PHE A 1 71 ? 3.590 3.549 -6.976 1.00 98.25 71 PHE A N 1
ATOM 559 C CA . PHE A 1 71 ? 4.768 2.718 -6.732 1.00 98.25 71 PHE A CA 1
ATOM 560 C C . PHE A 1 71 ? 4.848 1.531 -7.705 1.00 98.25 71 PHE A C 1
ATOM 562 O O . PHE A 1 71 ? 5.879 1.346 -8.348 1.00 98.25 71 PHE A O 1
ATOM 569 N N . LEU A 1 72 ? 3.767 0.758 -7.864 1.00 98.19 72 LEU A N 1
ATOM 570 C CA . LEU A 1 72 ? 3.740 -0.385 -8.784 1.00 98.19 72 LEU A CA 1
ATOM 571 C C . LEU A 1 72 ? 3.907 0.037 -10.247 1.00 98.19 72 LEU A C 1
ATOM 573 O O . LEU A 1 72 ? 4.597 -0.647 -11.003 1.00 98.19 72 LEU A O 1
ATOM 577 N N . PHE A 1 73 ? 3.309 1.165 -10.642 1.00 98.06 73 PHE A N 1
ATOM 578 C CA . PHE A 1 73 ? 3.469 1.714 -11.985 1.00 98.06 73 PHE A CA 1
ATOM 579 C C . PHE A 1 73 ? 4.933 2.055 -12.278 1.00 98.06 73 PHE A C 1
ATOM 581 O O . PHE A 1 73 ? 5.470 1.619 -13.297 1.00 98.06 73 PHE A O 1
ATOM 588 N N . PHE A 1 74 ? 5.601 2.786 -11.381 1.00 97.88 74 PHE A N 1
ATOM 589 C CA . PHE A 1 74 ? 7.004 3.159 -11.566 1.00 97.88 74 PHE A CA 1
ATOM 590 C C . PHE A 1 74 ? 7.950 1.961 -11.470 1.00 97.88 74 PHE A C 1
ATOM 592 O O . PHE A 1 74 ? 8.875 1.869 -12.272 1.00 97.88 74 PHE A O 1
ATOM 599 N N . LEU A 1 75 ? 7.696 1.016 -10.560 1.00 97.69 75 LEU A N 1
ATOM 600 C CA . LEU A 1 75 ? 8.461 -0.226 -10.454 1.00 97.69 75 LEU A CA 1
ATOM 601 C C . LEU A 1 75 ? 8.395 -1.027 -11.762 1.00 97.69 75 LEU A C 1
ATOM 603 O O . LEU A 1 75 ? 9.428 -1.393 -12.315 1.00 97.69 75 LEU A O 1
ATOM 607 N N . GLY A 1 76 ? 7.185 -1.264 -12.275 1.00 96.06 76 GLY A N 1
ATOM 608 C CA . GLY A 1 76 ? 6.984 -2.039 -13.497 1.00 96.06 76 GLY A CA 1
ATOM 609 C C . GLY A 1 76 ? 7.554 -1.343 -14.731 1.00 96.06 76 GLY A C 1
ATOM 610 O O . GLY A 1 76 ? 8.322 -1.940 -15.475 1.00 96.06 76 GLY A O 1
ATOM 611 N N . THR A 1 77 ? 7.211 -0.070 -14.946 1.00 95.81 77 THR A N 1
ATOM 612 C CA . THR A 1 77 ? 7.648 0.665 -16.147 1.00 95.81 77 THR A CA 1
ATOM 613 C C . THR A 1 77 ? 9.138 0.993 -16.132 1.00 95.81 77 THR A C 1
ATOM 615 O O . THR A 1 77 ? 9.800 0.827 -17.156 1.00 95.81 77 THR A O 1
ATOM 618 N N . GLY A 1 78 ? 9.689 1.394 -14.983 1.00 94.88 78 GLY A N 1
ATOM 619 C CA . GLY A 1 78 ? 11.124 1.618 -14.811 1.00 94.88 78 GLY A CA 1
ATOM 620 C C . GLY A 1 78 ? 11.925 0.331 -14.999 1.00 94.88 78 GLY A C 1
ATOM 621 O O . GLY A 1 78 ? 12.934 0.334 -15.703 1.00 94.88 78 GLY A O 1
ATOM 622 N N . GLY A 1 79 ? 11.409 -0.787 -14.479 1.00 95.19 79 GLY A N 1
ATOM 623 C CA . GLY A 1 79 ? 12.022 -2.106 -14.601 1.00 95.19 79 GLY A CA 1
ATOM 624 C C . GLY A 1 79 ? 12.162 -2.620 -16.037 1.00 95.19 79 GLY A C 1
ATOM 625 O O . GLY A 1 79 ? 13.001 -3.475 -16.294 1.00 95.19 79 GLY A O 1
ATOM 626 N N . ILE A 1 80 ? 11.384 -2.106 -17.002 1.00 93.25 80 ILE A N 1
ATOM 627 C CA . ILE A 1 80 ? 11.495 -2.528 -18.414 1.00 93.25 80 ILE A CA 1
ATOM 628 C C . ILE A 1 80 ? 12.879 -2.181 -18.976 1.00 93.25 80 ILE A C 1
ATOM 630 O O . ILE A 1 80 ? 13.461 -2.976 -19.713 1.00 93.25 80 ILE A O 1
ATOM 634 N N . TYR A 1 81 ? 13.395 -1.001 -18.626 1.00 90.62 81 TYR A N 1
ATOM 635 C CA . TYR A 1 81 ? 14.687 -0.498 -19.101 1.00 90.62 81 TYR A CA 1
ATOM 636 C C . TYR A 1 81 ? 15.796 -0.622 -18.049 1.00 90.62 81 TYR A C 1
ATOM 638 O O . TYR A 1 81 ? 16.967 -0.726 -18.410 1.00 90.62 81 TYR A O 1
ATOM 646 N N . HIS A 1 82 ? 15.430 -0.634 -16.765 1.00 89.69 82 HIS A N 1
ATOM 647 C CA . HIS A 1 82 ? 16.340 -0.695 -15.620 1.00 89.69 82 HIS A CA 1
ATOM 648 C C . HIS A 1 82 ? 15.874 -1.764 -14.611 1.00 89.69 82 HIS A C 1
ATOM 650 O O . HIS A 1 82 ? 15.377 -1.405 -13.541 1.00 89.69 82 HIS A O 1
ATOM 656 N N . PRO A 1 83 ? 15.947 -3.056 -14.985 1.00 84.25 83 PRO A N 1
ATOM 657 C CA . PRO A 1 83 ? 15.504 -4.173 -14.151 1.00 84.25 83 PRO A CA 1
ATOM 658 C C . PRO A 1 83 ? 16.389 -4.410 -12.923 1.00 84.25 83 PRO A C 1
ATOM 660 O O . PRO A 1 83 ? 17.612 -4.152 -13.009 1.00 84.25 83 PRO A O 1
#

Foldseek 3Di:
DDDADPCLVVLVVVLVVLVVVLVVLVVQLVVLCVVVVPDPPRQFDPDPPCRVVSNVSSVVSVVCVVCVVVVNVCSNVVSRVPD